Protein AF-A0A383A2R2-F1 (afdb_monomer_lite)

InterPro domains:
  IPR000307 Small ribosomal subunit protein bS16 [PF00886] (1-50)
  IPR000307 Small ribosomal subunit protein bS16 [PTHR12919] (2-103)
  IPR000307 Small ribosomal subunit protein bS16 [TIGR00002] (2-60)
  IPR023803 Small ribosomal subunit protein bS16 domain superfamily [G3DSA:3.30.1320.10] (1-106)
  IPR023803 Small ribosomal subunit protein bS16 domain superfamily [SSF54565] (2-77)

Foldseek 3Di:
DFAADPPDDPPDDTDDDQWDADCVDPDPCVRTDGDLVVVVVCVVVPDDDDPVRVVNNVLVPDDPVVNVVVVVVVVVVVVVVVVVVVVVPPDDDDDDDDDDDDDDDDDDDDDD

pLDDT: mean 79.46, std 21.84, range [28.58, 97.0]

Sequence (112 aa):
MVVAPSTVQRDGRFLEILGTYDPQNRKREAELNLKLDRIDYWLSVGAQPSDTAKSLIRNSRLSEENYSERMDKKSEVRQAARQKKAEAAPAASVDEKAADDATEEAVEGDAK

Radius of gyration: 26.43 Å; chains: 1; bounding box: 42×42×77 Å

Organism: NCBI:txid408172

Structure (mmCIF, N/CA/C/O backbone):
data_AF-A0A383A2R2-F1
#
_entry.id   AF-A0A383A2R2-F1
#
loop_
_atom_site.group_PDB
_atom_site.id
_atom_site.type_symbol
_atom_site.label_atom_id
_atom_site.label_alt_id
_atom_site.label_comp_id
_atom_site.label_asym_id
_atom_site.label_entity_id
_atom_site.label_seq_id
_atom_site.pdbx_PDB_ins_code
_atom_site.Cartn_x
_atom_site.Cartn_y
_atom_site.Cartn_z
_atom_site.occupancy
_atom_site.B_iso_or_equiv
_atom_site.auth_seq_id
_atom_site.auth_comp_id
_atom_site.auth_asym_id
_atom_site.auth_atom_id
_atom_site.pdbx_PDB_model_num
ATOM 1 N N . MET A 1 1 ? -8.745 -1.891 -4.293 1.00 91.81 1 MET A N 1
ATOM 2 C CA .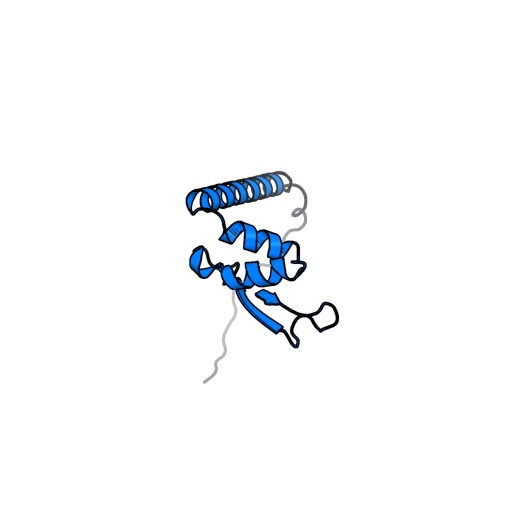 MET A 1 1 ? -8.420 -2.322 -2.919 1.00 91.81 1 MET A CA 1
ATOM 3 C C . MET A 1 1 ? -9.646 -2.139 -2.044 1.00 91.81 1 MET A C 1
ATOM 5 O O . MET A 1 1 ? -10.232 -1.061 -2.043 1.00 91.81 1 MET A O 1
ATOM 9 N N . VAL A 1 2 ? -10.041 -3.190 -1.332 1.00 94.69 2 VAL A N 1
ATOM 10 C CA . VAL A 1 2 ? -11.263 -3.222 -0.517 1.00 94.69 2 VAL A CA 1
ATOM 11 C C . VAL A 1 2 ? -10.972 -3.821 0.855 1.00 94.69 2 VAL A C 1
ATOM 13 O O . VAL A 1 2 ? -10.017 -4.585 0.999 1.00 94.69 2 VAL A O 1
ATOM 16 N N . VAL A 1 3 ? -11.797 -3.482 1.843 1.00 95.31 3 VAL A N 1
ATOM 17 C CA . VAL A 1 3 ? -11.849 -4.174 3.137 1.00 95.31 3 VAL A CA 1
ATOM 18 C C . VAL A 1 3 ? -12.994 -5.171 3.091 1.00 95.31 3 VAL A C 1
ATOM 20 O O . VAL A 1 3 ? -14.133 -4.797 2.817 1.00 95.31 3 VAL A O 1
ATOM 23 N N . ALA A 1 4 ? -12.702 -6.434 3.370 1.00 95.00 4 ALA A N 1
ATOM 24 C CA . ALA A 1 4 ? -13.682 -7.510 3.404 1.00 95.00 4 ALA A CA 1
ATOM 25 C C . ALA A 1 4 ? -13.351 -8.478 4.555 1.00 95.00 4 ALA A C 1
ATOM 27 O O . ALA A 1 4 ? -12.175 -8.607 4.910 1.00 95.00 4 ALA A O 1
ATOM 28 N N . PRO A 1 5 ? -14.351 -9.158 5.147 1.00 93.06 5 PRO A N 1
ATOM 29 C CA . PRO A 1 5 ? -14.101 -10.256 6.079 1.00 93.06 5 PRO A CA 1
ATOM 30 C C . PRO A 1 5 ? -13.299 -11.388 5.417 1.00 93.06 5 PRO A C 1
ATOM 32 O O . PRO A 1 5 ? -13.363 -11.582 4.209 1.00 93.06 5 PRO A O 1
ATOM 35 N N . SER A 1 6 ? -12.580 -12.193 6.196 1.00 91.31 6 SER A N 1
ATOM 36 C CA . SER A 1 6 ? -11.812 -13.325 5.648 1.00 91.31 6 SER A CA 1
ATOM 37 C C . SER A 1 6 ? -12.685 -14.476 5.133 1.00 91.31 6 SER A C 1
ATOM 39 O O . SER A 1 6 ? -12.216 -15.301 4.356 1.00 91.31 6 SER A O 1
ATOM 41 N N . THR A 1 7 ? -13.944 -14.548 5.570 1.00 91.44 7 THR A N 1
ATOM 42 C CA . THR A 1 7 ? -14.876 -15.643 5.261 1.00 91.44 7 THR A CA 1
ATOM 43 C C . THR A 1 7 ? -15.683 -15.429 3.983 1.00 91.44 7 THR A C 1
ATOM 45 O O . THR A 1 7 ? -16.365 -16.350 3.535 1.00 91.44 7 THR A O 1
ATOM 48 N N . VAL A 1 8 ? -15.649 -14.229 3.399 1.00 92.38 8 VAL A N 1
ATOM 49 C CA . VAL A 1 8 ? -16.406 -13.924 2.180 1.00 92.38 8 VAL A CA 1
ATOM 50 C C . VAL A 1 8 ? -15.602 -14.254 0.925 1.00 92.38 8 VAL A C 1
ATOM 52 O O . VAL A 1 8 ? -14.374 -14.314 0.937 1.00 92.38 8 VAL A O 1
ATOM 55 N N . GLN A 1 9 ? -16.310 -14.446 -0.188 1.00 93.69 9 GLN A N 1
ATOM 56 C CA . GLN A 1 9 ? -15.686 -14.602 -1.501 1.00 93.69 9 GLN A CA 1
ATOM 57 C C . GLN A 1 9 ? -14.846 -13.369 -1.860 1.00 93.69 9 GLN A C 1
ATOM 59 O O . GLN A 1 9 ? -15.225 -12.242 -1.539 1.00 93.69 9 GLN A O 1
ATOM 64 N N . ARG A 1 10 ? -13.743 -13.592 -2.588 1.00 88.50 10 ARG A N 1
ATOM 65 C CA . ARG A 1 10 ? -12.764 -12.555 -2.961 1.00 88.50 10 ARG A CA 1
ATOM 66 C C . ARG A 1 10 ? -13.406 -11.319 -3.597 1.00 88.50 10 ARG A C 1
ATOM 68 O O . ARG A 1 10 ? -13.082 -10.203 -3.209 1.00 88.50 10 ARG A O 1
ATOM 75 N N . ASP A 1 11 ? -14.320 -11.540 -4.539 1.00 90.00 11 ASP A N 1
ATOM 76 C CA . ASP A 1 11 ? -14.982 -10.482 -5.313 1.00 90.00 11 ASP A CA 1
ATOM 77 C C . ASP A 1 11 ? -16.437 -10.257 -4.839 1.00 90.00 11 ASP A C 1
ATOM 79 O O . ASP A 1 11 ? -17.280 -9.762 -5.582 1.00 90.00 11 ASP A O 1
ATOM 83 N N . GLY A 1 12 ? -16.754 -10.676 -3.606 1.00 89.44 12 GLY A N 1
ATOM 84 C CA . GLY A 1 12 ? -18.096 -10.630 -3.027 1.00 89.44 12 GLY A CA 1
ATOM 85 C C . GLY A 1 12 ? -18.403 -9.346 -2.251 1.00 89.44 12 GLY A C 1
ATOM 86 O O . GLY A 1 12 ? -17.928 -8.254 -2.562 1.00 89.44 12 GLY A O 1
ATOM 87 N N . ARG A 1 13 ? -19.227 -9.476 -1.201 1.00 92.56 13 ARG A N 1
ATOM 88 C CA . ARG A 1 13 ? -19.598 -8.350 -0.330 1.00 92.56 13 ARG A CA 1
ATOM 89 C C . ARG A 1 13 ? -18.369 -7.830 0.421 1.00 92.56 13 ARG A C 1
ATOM 91 O O . ARG A 1 13 ? -17.787 -8.546 1.230 1.00 92.56 13 ARG A O 1
ATOM 98 N N . PHE A 1 14 ? -18.049 -6.560 0.218 1.00 94.62 14 PHE A N 1
ATOM 99 C CA . PHE A 1 14 ? -17.027 -5.829 0.965 1.00 94.62 14 PHE A CA 1
ATOM 100 C C . PHE A 1 14 ? -17.671 -4.828 1.936 1.00 94.62 14 PHE A C 1
ATOM 102 O O . PHE A 1 14 ? -18.835 -4.460 1.780 1.00 94.62 14 PHE A O 1
ATOM 109 N N . LEU A 1 15 ? -16.911 -4.394 2.946 1.00 93.06 15 LEU A N 1
ATOM 110 C CA . LEU A 1 15 ? -17.319 -3.333 3.873 1.00 93.06 15 LEU A CA 1
ATOM 111 C C . LEU A 1 15 ? -17.097 -1.952 3.254 1.00 93.06 15 LEU A C 1
ATOM 113 O O . LEU A 1 15 ? -17.979 -1.102 3.299 1.00 93.06 15 LEU A O 1
ATOM 117 N N . GLU A 1 16 ? -15.911 -1.728 2.678 1.00 94.62 16 GLU A N 1
ATOM 118 C CA . GLU A 1 16 ? -15.515 -0.418 2.161 1.00 94.62 16 GLU A CA 1
ATOM 119 C C . GLU A 1 16 ? -14.492 -0.518 1.019 1.00 94.62 16 GLU A C 1
ATOM 121 O O . GLU A 1 16 ? -13.607 -1.380 1.021 1.00 94.62 16 GLU A O 1
ATOM 126 N N . ILE A 1 17 ? -14.586 0.411 0.061 1.00 95.62 17 ILE A N 1
ATOM 127 C CA . ILE A 1 17 ? -13.600 0.606 -1.009 1.00 95.62 17 ILE A CA 1
ATOM 128 C C . ILE A 1 17 ? -12.582 1.667 -0.576 1.00 95.62 17 ILE A C 1
ATOM 130 O O . ILE A 1 17 ? -12.911 2.850 -0.450 1.00 95.62 17 ILE A O 1
ATOM 134 N N . LEU A 1 18 ? -11.328 1.242 -0.413 1.00 94.88 18 LEU A N 1
ATOM 135 C CA . LEU A 1 18 ? -10.218 2.105 0.005 1.00 94.88 18 LEU A CA 1
ATOM 136 C C . LEU A 1 18 ? -9.513 2.785 -1.169 1.00 94.88 18 LEU A C 1
ATOM 138 O O . LEU A 1 18 ? -8.838 3.791 -0.973 1.00 94.88 18 LEU A O 1
ATOM 142 N N . GLY A 1 19 ? -9.653 2.245 -2.380 1.00 94.19 19 GLY A N 1
ATOM 143 C CA . GLY A 1 19 ? -9.013 2.809 -3.562 1.00 94.19 19 GLY A CA 1
ATOM 144 C C . GLY A 1 19 ? -8.880 1.833 -4.724 1.00 94.19 19 GLY A C 1
ATOM 145 O O . GLY A 1 19 ? -9.417 0.721 -4.686 1.00 94.19 19 GLY A O 1
ATOM 146 N N . THR A 1 20 ? -8.128 2.226 -5.744 1.00 94.00 20 THR A N 1
ATOM 147 C CA . THR A 1 20 ? -7.884 1.462 -6.974 1.00 94.00 20 THR A CA 1
ATOM 148 C C . THR A 1 20 ? -6.388 1.257 -7.200 1.00 94.00 20 THR A C 1
ATOM 150 O O . THR A 1 20 ? -5.558 2.040 -6.741 1.00 94.00 20 THR A O 1
ATOM 153 N N . TYR A 1 21 ? -6.048 0.153 -7.864 1.00 94.12 21 TYR A N 1
ATOM 154 C CA . TYR A 1 21 ? -4.684 -0.160 -8.277 1.00 94.12 21 TYR A CA 1
ATOM 155 C C . TYR A 1 21 ? -4.718 -0.667 -9.716 1.00 94.12 21 TYR A C 1
ATOM 157 O O . TYR A 1 21 ? -5.393 -1.662 -9.985 1.00 94.12 21 TYR A O 1
ATOM 165 N N . ASP A 1 22 ? -4.006 0.016 -10.605 1.00 94.31 22 ASP A N 1
ATOM 166 C CA . ASP A 1 22 ? -3.834 -0.351 -12.005 1.00 94.31 22 ASP A CA 1
ATOM 167 C C . ASP A 1 22 ? -2.334 -0.483 -12.332 1.00 94.31 22 ASP A C 1
ATOM 169 O O . ASP A 1 22 ? -1.659 0.522 -12.558 1.00 94.31 22 ASP A O 1
ATOM 173 N N . PRO A 1 23 ? -1.793 -1.714 -12.387 1.00 91.38 23 PRO A N 1
ATOM 174 C CA . PRO A 1 23 ? -0.368 -1.957 -12.603 1.00 91.38 23 PRO A CA 1
ATOM 175 C C . PRO A 1 23 ? 0.125 -1.633 -14.023 1.00 91.38 23 PRO A C 1
ATOM 177 O O . PRO A 1 23 ? 1.330 -1.710 -14.264 1.00 91.38 23 PRO A O 1
ATOM 180 N N . GLN A 1 24 ? -0.764 -1.360 -14.987 1.00 90.62 24 GLN A N 1
ATOM 181 C CA . GLN A 1 24 ? -0.362 -1.043 -16.365 1.00 90.62 24 GLN A CA 1
ATOM 182 C C . GLN A 1 24 ? -0.057 0.445 -16.557 1.00 90.62 24 GLN A C 1
ATOM 184 O O . GLN A 1 24 ? 0.629 0.824 -17.513 1.00 90.62 24 GLN A O 1
ATOM 189 N N . ASN A 1 25 ? -0.522 1.293 -15.640 1.00 90.38 25 ASN A N 1
ATOM 190 C CA . ASN A 1 25 ? -0.265 2.721 -15.705 1.00 90.38 25 ASN A C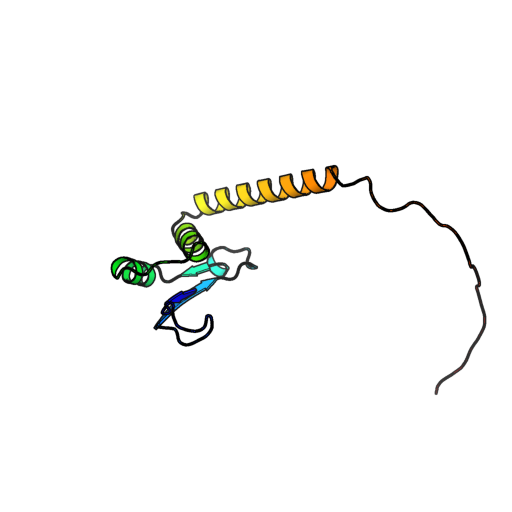A 1
ATOM 191 C C . ASN A 1 25 ? 1.182 3.036 -15.322 1.00 90.38 25 ASN A C 1
ATOM 193 O O . ASN A 1 25 ? 1.695 2.599 -14.299 1.00 90.38 25 ASN A O 1
ATOM 197 N N . ARG A 1 26 ? 1.843 3.851 -16.153 1.00 82.94 26 ARG A N 1
ATOM 198 C CA . ARG A 1 26 ? 3.224 4.310 -15.910 1.00 82.94 26 ARG A CA 1
ATOM 199 C C . ARG A 1 26 ? 3.304 5.540 -15.007 1.00 82.94 26 ARG A C 1
ATOM 201 O O . ARG A 1 26 ? 4.383 5.879 -14.539 1.00 82.94 26 ARG A O 1
ATOM 208 N N . LYS A 1 27 ? 2.183 6.239 -14.814 1.00 85.31 27 LYS A N 1
ATOM 209 C CA . LYS A 1 27 ? 2.094 7.424 -13.956 1.00 85.31 27 LYS A CA 1
ATOM 210 C C . LYS A 1 27 ? 1.643 6.998 -12.569 1.00 85.31 27 LYS A C 1
ATOM 212 O O . LYS A 1 27 ? 0.595 6.371 -12.451 1.00 85.31 27 LYS A O 1
ATOM 217 N N . ARG A 1 28 ? 2.379 7.412 -11.541 1.00 83.38 28 ARG A N 1
ATOM 218 C CA . ARG A 1 28 ? 2.129 7.042 -10.144 1.00 83.38 28 ARG A CA 1
ATOM 219 C C . ARG A 1 28 ? 0.698 7.337 -9.679 1.00 83.38 28 ARG A C 1
ATOM 221 O O . ARG A 1 28 ? 0.048 6.468 -9.109 1.00 83.38 28 ARG A O 1
ATOM 228 N N . GLU A 1 29 ? 0.193 8.530 -9.981 1.00 83.56 29 GLU A N 1
ATOM 229 C CA . GLU A 1 29 ? -1.149 8.984 -9.576 1.00 83.56 29 GLU A CA 1
ATOM 230 C C . GLU A 1 29 ? -2.286 8.136 -10.170 1.00 83.56 29 GLU A C 1
ATOM 232 O O . GLU A 1 29 ? -3.320 7.936 -9.536 1.00 83.56 29 GLU A O 1
ATOM 237 N N . ALA A 1 30 ? -2.092 7.629 -11.391 1.00 85.19 30 ALA A N 1
ATOM 238 C CA . ALA A 1 30 ? -3.060 6.780 -12.083 1.00 85.19 30 ALA A CA 1
ATOM 239 C C . ALA A 1 30 ? -2.839 5.286 -11.797 1.00 85.19 30 ALA A C 1
ATOM 241 O O . ALA A 1 30 ? -3.768 4.490 -11.926 1.00 85.19 30 ALA A O 1
ATOM 242 N N . GLU A 1 31 ? -1.619 4.891 -11.419 1.00 89.94 31 GLU A N 1
ATOM 243 C CA . GLU A 1 31 ? -1.305 3.525 -10.996 1.00 89.94 31 GLU A CA 1
ATOM 244 C C . GLU A 1 31 ? -1.974 3.212 -9.658 1.00 89.94 31 GLU A C 1
ATOM 246 O O . GLU A 1 31 ? -2.520 2.126 -9.472 1.00 89.94 31 GLU A O 1
ATOM 251 N N . LEU A 1 32 ? -1.948 4.155 -8.714 1.00 92.06 32 LEU A N 1
ATOM 252 C CA . LEU A 1 32 ? -2.396 3.904 -7.354 1.00 92.06 32 LEU A CA 1
ATOM 253 C C . LEU A 1 32 ? -3.148 5.104 -6.778 1.00 92.06 32 LEU A C 1
ATOM 255 O O . LEU A 1 32 ? -2.557 6.127 -6.446 1.00 92.06 32 LEU A O 1
ATOM 259 N N . ASN A 1 33 ? -4.450 4.926 -6.565 1.00 92.50 33 ASN A N 1
ATOM 260 C CA . ASN A 1 33 ? -5.292 5.898 -5.879 1.00 92.50 33 ASN A CA 1
ATOM 261 C C . ASN A 1 33 ? -5.796 5.273 -4.578 1.00 92.50 33 ASN A C 1
ATOM 263 O O . ASN A 1 33 ? -6.576 4.322 -4.615 1.00 92.50 33 ASN A O 1
ATOM 267 N N . LEU A 1 34 ? -5.329 5.776 -3.433 1.00 93.44 34 LEU A N 1
ATOM 268 C CA . LEU A 1 34 ? -5.672 5.254 -2.110 1.00 93.44 34 LEU A CA 1
ATOM 269 C C . LEU A 1 34 ? -6.144 6.369 -1.177 1.00 93.44 34 LEU A C 1
ATOM 271 O O . LEU A 1 34 ? -5.515 7.418 -1.068 1.00 93.44 34 LEU A O 1
ATOM 275 N N . LYS A 1 35 ? -7.208 6.088 -0.423 1.00 94.69 35 LYS A N 1
ATOM 276 C CA . LYS A 1 35 ? -7.698 6.929 0.673 1.00 94.69 35 LYS A CA 1
ATOM 277 C C . LYS A 1 35 ? -6.915 6.619 1.950 1.00 94.69 35 LYS A C 1
ATOM 279 O O . LYS A 1 35 ? -7.303 5.729 2.712 1.00 94.69 35 LYS A O 1
ATOM 284 N N . LEU A 1 36 ? -5.807 7.328 2.169 1.00 93.81 36 LEU A N 1
ATOM 285 C CA . LEU A 1 36 ? -4.900 7.083 3.300 1.00 93.81 36 LEU A CA 1
ATOM 286 C C . LEU A 1 36 ? -5.604 7.200 4.660 1.00 93.81 36 LEU A C 1
ATOM 288 O O . LEU A 1 36 ? -5.453 6.304 5.484 1.00 93.81 36 LEU A O 1
ATOM 292 N N . ASP A 1 37 ? -6.479 8.191 4.837 1.00 95.25 37 ASP A N 1
ATOM 293 C CA . ASP A 1 37 ? -7.210 8.400 6.097 1.00 95.25 37 ASP A CA 1
ATOM 294 C C . ASP A 1 37 ? -8.044 7.177 6.508 1.00 95.25 37 ASP A C 1
ATOM 296 O O . ASP A 1 37 ? -8.109 6.785 7.675 1.00 95.25 37 ASP A O 1
ATOM 300 N N . ARG A 1 38 ? -8.685 6.529 5.527 1.00 95.75 38 ARG A N 1
ATOM 301 C CA . ARG A 1 38 ? -9.504 5.334 5.765 1.00 95.75 38 ARG A CA 1
ATOM 302 C C . ARG A 1 38 ? -8.641 4.108 6.008 1.00 95.75 38 ARG A C 1
ATOM 304 O O . ARG A 1 38 ? -8.993 3.280 6.842 1.00 95.75 38 ARG A O 1
ATOM 311 N N . ILE A 1 39 ? -7.509 3.996 5.316 1.00 95.38 39 ILE A N 1
ATOM 312 C CA . ILE A 1 39 ? -6.534 2.931 5.571 1.00 95.38 39 ILE A CA 1
ATOM 313 C C . ILE A 1 39 ? -6.041 3.015 7.017 1.00 95.38 39 ILE A C 1
ATOM 315 O O . ILE A 1 39 ? -6.045 2.003 7.712 1.00 95.38 39 ILE A O 1
ATOM 319 N N . ASP A 1 40 ? -5.685 4.208 7.488 1.00 95.38 40 ASP A N 1
ATOM 320 C CA . ASP A 1 40 ? -5.179 4.418 8.845 1.00 95.38 40 ASP A CA 1
ATOM 321 C C . ASP A 1 40 ? -6.237 4.100 9.908 1.00 95.38 40 ASP A C 1
ATOM 323 O O . ASP A 1 40 ? -5.931 3.458 10.916 1.00 95.38 40 ASP A O 1
ATOM 327 N N . TYR A 1 41 ? -7.501 4.446 9.648 1.00 97.00 41 TYR A N 1
ATOM 328 C CA . TYR A 1 41 ? -8.626 4.017 10.479 1.00 97.00 41 TYR A CA 1
ATOM 329 C C . TYR A 1 41 ? -8.742 2.488 10.559 1.00 97.00 41 TYR A C 1
ATOM 331 O O . TYR A 1 41 ? -8.802 1.924 11.647 1.00 97.00 41 TYR A O 1
ATOM 339 N N . TRP A 1 42 ? -8.744 1.781 9.430 1.00 95.88 42 TRP A N 1
ATOM 340 C CA . TRP A 1 42 ? -8.893 0.323 9.454 1.00 95.88 42 TRP A CA 1
ATOM 341 C C . TRP A 1 42 ? -7.691 -0.379 10.091 1.00 95.88 42 TRP A C 1
ATOM 343 O O . TRP A 1 42 ? -7.868 -1.380 10.785 1.00 95.88 42 TRP A O 1
ATOM 353 N N . LEU A 1 43 ? -6.482 0.160 9.914 1.00 94.94 43 LEU A N 1
ATOM 354 C CA . LEU A 1 43 ? -5.289 -0.323 10.606 1.00 94.94 43 LEU A CA 1
ATOM 355 C C . LEU A 1 43 ? -5.397 -0.135 12.126 1.00 94.94 43 LEU A C 1
ATOM 357 O O . LEU A 1 43 ? -5.017 -1.043 12.862 1.00 94.94 43 LEU A O 1
ATOM 361 N N . SER A 1 44 ? -5.952 0.985 12.605 1.00 96.88 44 SER A N 1
ATOM 362 C CA . SER A 1 44 ? -6.138 1.221 14.047 1.00 96.88 44 SER A CA 1
ATOM 363 C C . SER A 1 44 ? -7.204 0.315 14.672 1.00 96.88 44 SER A C 1
ATOM 365 O O . SER A 1 44 ? -7.071 -0.088 15.824 1.00 96.88 44 SER A O 1
ATOM 367 N N . VAL A 1 45 ? -8.213 -0.084 13.893 1.00 96.44 45 VAL A N 1
ATOM 368 C CA . VAL A 1 45 ? -9.240 -1.068 14.286 1.00 96.44 45 VAL A CA 1
ATOM 369 C C . VAL A 1 45 ? -8.708 -2.516 14.240 1.00 96.44 45 VAL A C 1
ATOM 371 O O . VAL A 1 45 ? -9.375 -3.441 14.698 1.00 96.44 45 VAL A O 1
ATOM 374 N N . GLY A 1 46 ? -7.486 -2.735 13.739 1.00 94.75 46 GLY A N 1
ATOM 375 C CA . GLY A 1 46 ? -6.820 -4.042 13.730 1.00 94.75 46 GLY A CA 1
ATOM 376 C C . GLY A 1 46 ? -6.965 -4.835 12.428 1.00 94.75 46 GLY A C 1
ATOM 377 O O . GLY A 1 46 ? -6.705 -6.041 12.414 1.00 94.75 46 GLY A O 1
ATOM 378 N N . ALA A 1 47 ? -7.354 -4.192 11.323 1.00 95.25 47 ALA A N 1
ATOM 379 C CA . ALA A 1 47 ? -7.401 -4.847 10.019 1.00 95.25 47 ALA A CA 1
ATOM 380 C C . ALA A 1 47 ? -6.010 -5.363 9.608 1.00 95.25 47 ALA A C 1
ATOM 382 O O . ALA A 1 47 ? -5.013 -4.644 9.682 1.00 95.25 47 ALA A O 1
ATOM 383 N N . GLN A 1 48 ? -5.950 -6.609 9.133 1.00 94.62 48 GLN A N 1
ATOM 384 C CA . GLN A 1 48 ? -4.715 -7.243 8.667 1.00 94.62 48 GLN A CA 1
ATOM 385 C C . GLN A 1 48 ? -4.605 -7.136 7.137 1.00 94.62 48 GLN A C 1
ATOM 387 O O . GLN A 1 48 ? -5.343 -7.821 6.424 1.00 94.62 48 GLN A O 1
ATOM 392 N N . PRO A 1 49 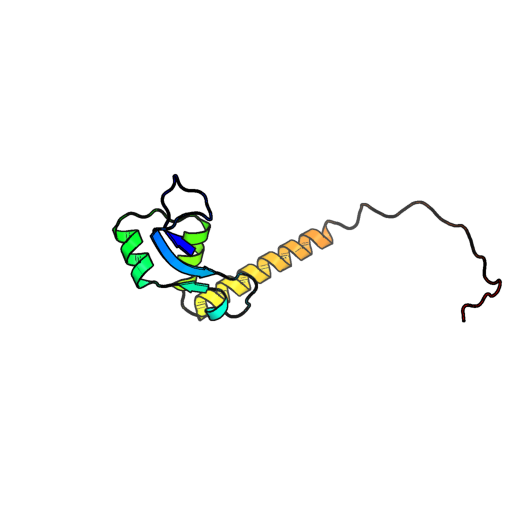? -3.710 -6.291 6.592 1.00 95.25 49 PRO A N 1
ATOM 393 C CA . PRO A 1 49 ? -3.514 -6.194 5.149 1.00 95.25 49 PRO A CA 1
ATOM 394 C C . PRO A 1 49 ? -2.758 -7.410 4.593 1.00 95.25 49 PRO A C 1
ATOM 396 O O . PRO A 1 49 ? -1.848 -7.942 5.232 1.00 95.25 49 PRO A O 1
ATOM 399 N N . SER A 1 50 ? -3.073 -7.799 3.356 1.00 94.81 50 SER A N 1
ATOM 400 C CA . SER A 1 50 ? -2.293 -8.788 2.599 1.00 94.81 50 SER A CA 1
ATOM 401 C C . SER A 1 50 ? -0.913 -8.249 2.200 1.00 94.81 50 SER A C 1
ATOM 403 O O . SER A 1 50 ? -0.669 -7.041 2.233 1.00 94.81 50 SER A O 1
ATOM 405 N N . ASP A 1 51 ? 0.006 -9.117 1.778 1.00 95.38 51 ASP A N 1
ATOM 406 C CA . ASP A 1 51 ? 1.386 -8.712 1.458 1.00 95.38 51 ASP A CA 1
ATOM 407 C C . ASP A 1 51 ? 1.474 -7.728 0.284 1.00 95.38 51 ASP A C 1
ATOM 409 O O . ASP A 1 51 ? 2.252 -6.763 0.310 1.00 95.38 51 ASP A O 1
ATOM 413 N N . THR A 1 52 ? 0.615 -7.910 -0.721 1.00 93.44 52 THR A N 1
ATOM 414 C CA . THR A 1 52 ? 0.463 -6.951 -1.819 1.00 93.44 52 THR A CA 1
ATOM 415 C C . THR A 1 52 ? -0.088 -5.627 -1.299 1.00 93.44 52 THR A C 1
ATOM 417 O O . THR A 1 52 ? 0.486 -4.581 -1.591 1.00 93.44 52 THR A O 1
ATOM 420 N N . ALA A 1 53 ? -1.136 -5.652 -0.467 1.00 94.06 53 ALA A N 1
ATOM 421 C CA . ALA A 1 53 ? -1.719 -4.439 0.105 1.00 94.06 53 ALA A CA 1
ATOM 422 C C . ALA A 1 53 ? -0.710 -3.662 0.966 1.00 94.06 53 ALA A C 1
ATOM 424 O O . ALA A 1 53 ? -0.572 -2.454 0.796 1.00 94.06 53 ALA A O 1
ATOM 425 N N . LYS A 1 54 ? 0.079 -4.342 1.809 1.00 94.94 54 LYS A N 1
ATOM 426 C CA . LYS A 1 54 ? 1.183 -3.729 2.574 1.00 94.94 54 LYS A CA 1
ATOM 427 C C . LYS A 1 54 ? 2.182 -3.028 1.659 1.00 94.94 54 LYS A C 1
ATOM 429 O O . LYS A 1 54 ? 2.687 -1.956 1.980 1.00 94.94 54 LYS A O 1
ATOM 434 N N . SER A 1 55 ? 2.508 -3.639 0.524 1.00 93.44 55 SER A N 1
ATOM 435 C CA . SER A 1 55 ? 3.457 -3.067 -0.433 1.00 93.44 55 SER A CA 1
ATOM 436 C C . SER A 1 55 ? 2.884 -1.843 -1.146 1.00 93.44 55 SER A C 1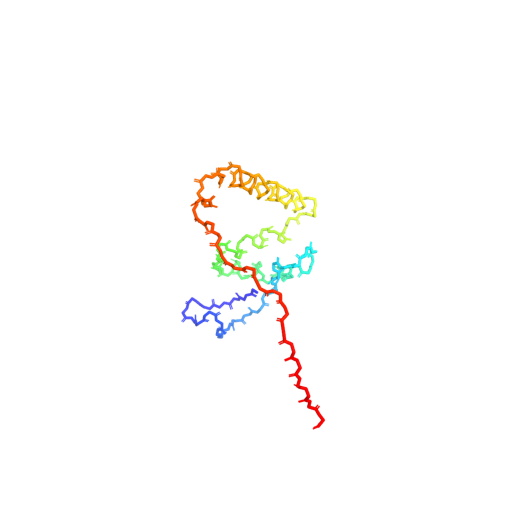
ATOM 438 O O . SER A 1 55 ? 3.596 -0.852 -1.282 1.00 93.44 55 SER A O 1
ATOM 440 N N . LEU A 1 56 ? 1.598 -1.863 -1.505 1.00 93.19 56 LEU A N 1
ATOM 441 C CA . LEU A 1 56 ? 0.905 -0.711 -2.088 1.00 93.19 56 LEU A CA 1
ATOM 442 C C . LEU A 1 56 ? 0.781 0.452 -1.096 1.00 93.19 56 LEU A C 1
ATOM 444 O O . LEU A 1 56 ? 1.144 1.569 -1.445 1.00 93.19 56 LEU A O 1
ATOM 448 N N . ILE A 1 57 ? 0.381 0.191 0.155 1.00 93.56 57 ILE A N 1
ATOM 449 C CA . ILE A 1 57 ? 0.319 1.219 1.212 1.00 93.56 57 ILE A CA 1
ATOM 450 C C . ILE A 1 57 ? 1.705 1.837 1.450 1.00 93.56 57 ILE A C 1
ATOM 452 O O . ILE A 1 57 ? 1.839 3.045 1.632 1.00 93.56 57 ILE A O 1
ATOM 456 N N . ARG A 1 58 ? 2.770 1.024 1.434 1.00 92.44 58 ARG A N 1
ATOM 457 C CA . ARG A 1 58 ? 4.138 1.554 1.519 1.00 92.44 58 ARG A CA 1
ATOM 458 C C . ARG A 1 58 ? 4.459 2.444 0.322 1.00 92.44 58 ARG A C 1
ATOM 460 O O . ARG A 1 58 ? 4.971 3.534 0.526 1.00 92.44 58 ARG A O 1
ATOM 467 N N . ASN A 1 59 ? 4.138 2.012 -0.898 1.00 90.69 59 ASN A N 1
ATOM 468 C CA . ASN A 1 59 ? 4.403 2.783 -2.115 1.00 90.69 59 ASN A CA 1
ATOM 469 C C . ASN A 1 59 ? 3.648 4.119 -2.152 1.00 90.69 59 ASN A C 1
ATOM 471 O O . ASN A 1 59 ? 4.206 5.109 -2.623 1.00 90.69 59 ASN A O 1
ATOM 475 N N . SER A 1 60 ? 2.416 4.171 -1.640 1.00 89.94 60 SER A N 1
ATOM 476 C CA . SER A 1 60 ? 1.642 5.416 -1.583 1.00 89.94 60 SER A CA 1
ATOM 477 C C . SER A 1 60 ? 2.192 6.419 -0.570 1.00 89.94 60 SER A C 1
ATOM 479 O O . SER A 1 60 ? 2.001 7.614 -0.744 1.00 89.94 60 SER A O 1
ATOM 481 N N . ARG A 1 61 ? 2.887 5.957 0.477 1.00 90.50 61 ARG A N 1
ATOM 482 C CA . ARG A 1 61 ? 3.478 6.823 1.514 1.00 90.50 61 ARG A CA 1
ATOM 483 C C . ARG A 1 61 ? 4.879 7.340 1.175 1.00 90.50 61 ARG A C 1
ATOM 485 O O . ARG A 1 61 ? 5.397 8.183 1.898 1.00 90.50 61 ARG A O 1
ATOM 492 N N . LEU A 1 62 ? 5.514 6.823 0.124 1.00 89.00 62 LEU A N 1
ATOM 493 C CA . LEU A 1 62 ? 6.820 7.317 -0.315 1.00 89.00 62 LEU A CA 1
ATOM 494 C C . LEU A 1 62 ? 6.696 8.729 -0.905 1.00 89.00 62 LEU A C 1
ATOM 496 O O . LEU A 1 62 ? 5.677 9.068 -1.514 1.00 89.00 62 LEU A O 1
ATOM 500 N N . SER A 1 63 ? 7.755 9.524 -0.755 1.00 86.62 63 SER A N 1
ATOM 501 C CA . SER A 1 63 ? 7.951 10.727 -1.566 1.00 86.62 63 SER A CA 1
ATOM 502 C C . SER A 1 63 ? 8.159 10.346 -3.034 1.00 86.62 63 SER A C 1
ATOM 504 O O . SER A 1 63 ? 8.499 9.201 -3.344 1.00 86.62 63 SER A O 1
ATOM 506 N N . GLU A 1 64 ? 7.957 11.305 -3.935 1.00 84.69 64 GLU A N 1
ATOM 507 C CA . GLU A 1 64 ? 8.092 11.076 -5.378 1.00 84.69 64 GLU A CA 1
ATOM 508 C C . GLU A 1 64 ? 9.504 10.597 -5.753 1.00 84.69 64 GLU A C 1
ATOM 510 O O . GLU A 1 64 ? 9.653 9.606 -6.463 1.00 84.69 64 GLU A O 1
ATOM 515 N N . GLU A 1 65 ? 10.531 11.222 -5.171 1.00 86.38 65 GLU A N 1
ATOM 516 C CA . GLU A 1 65 ? 11.943 10.858 -5.343 1.00 86.38 65 GLU A CA 1
ATOM 517 C C . GLU A 1 65 ? 12.208 9.402 -4.929 1.00 86.38 65 GLU A C 1
ATOM 519 O O . GLU A 1 65 ? 12.567 8.572 -5.763 1.00 86.38 65 GLU A O 1
ATOM 524 N N . ASN A 1 66 ? 11.882 9.035 -3.686 1.00 89.00 66 ASN A N 1
ATOM 525 C CA . ASN A 1 66 ? 12.073 7.671 -3.179 1.00 89.00 66 ASN A CA 1
ATOM 526 C C . ASN A 1 66 ? 11.285 6.613 -3.973 1.00 89.00 66 ASN A C 1
ATOM 528 O O . ASN A 1 66 ? 11.691 5.450 -4.070 1.00 89.00 66 ASN A O 1
ATOM 532 N N . TYR A 1 67 ? 10.110 6.980 -4.491 1.00 87.06 67 TYR A N 1
ATOM 533 C CA . TYR A 1 67 ? 9.314 6.094 -5.331 1.00 87.06 67 TYR A CA 1
ATOM 534 C C . TYR A 1 67 ? 9.996 5.869 -6.690 1.00 87.06 67 TYR A C 1
ATOM 536 O O . TYR A 1 67 ? 10.103 4.714 -7.113 1.00 87.06 67 TYR A O 1
ATOM 544 N N . SER A 1 68 ? 10.491 6.935 -7.330 1.00 87.62 68 SER A N 1
ATOM 545 C CA . SER A 1 68 ? 11.203 6.855 -8.611 1.00 87.62 68 SER A CA 1
ATOM 546 C C . SER A 1 68 ? 12.468 6.000 -8.510 1.00 87.62 68 SER A C 1
ATOM 548 O O . SER A 1 68 ? 12.567 4.999 -9.216 1.00 87.62 68 SER A O 1
ATOM 550 N N . GLU A 1 69 ? 13.324 6.246 -7.515 1.00 89.50 69 GLU A N 1
ATOM 551 C CA . GLU A 1 69 ? 14.544 5.464 -7.275 1.00 89.50 69 GLU A CA 1
ATOM 552 C C . GLU A 1 69 ? 14.258 3.968 -7.092 1.00 89.50 69 GLU A C 1
ATOM 554 O O . GLU A 1 69 ? 14.945 3.095 -7.632 1.00 89.50 69 GLU A O 1
ATOM 559 N N . ARG A 1 70 ? 13.206 3.636 -6.328 1.00 87.69 70 ARG A N 1
ATOM 560 C CA . ARG A 1 70 ? 12.779 2.245 -6.138 1.00 87.69 70 ARG A CA 1
ATOM 561 C C . ARG A 1 70 ? 12.343 1.616 -7.462 1.00 87.69 70 ARG A C 1
ATOM 563 O O . ARG A 1 70 ? 12.616 0.429 -7.675 1.00 87.69 70 ARG A O 1
ATOM 570 N N . MET A 1 71 ? 11.621 2.353 -8.302 1.00 85.88 71 MET A N 1
ATOM 571 C CA . MET A 1 71 ? 11.148 1.854 -9.593 1.00 85.88 71 MET A CA 1
ATOM 572 C C . MET A 1 71 ? 12.285 1.706 -10.599 1.00 85.88 71 MET A C 1
ATOM 574 O O . MET A 1 71 ? 12.339 0.672 -11.271 1.00 85.88 71 MET A O 1
ATOM 578 N N . ASP A 1 72 ? 13.232 2.639 -10.624 1.00 88.69 72 ASP A N 1
ATOM 579 C CA . ASP A 1 72 ? 14.433 2.565 -11.454 1.00 88.69 72 ASP A CA 1
ATOM 580 C C . ASP A 1 72 ? 15.260 1.342 -11.076 1.00 88.69 72 ASP A C 1
ATOM 582 O O . ASP A 1 72 ? 15.459 0.458 -11.913 1.00 88.69 72 ASP A O 1
ATOM 586 N N . LYS A 1 73 ? 15.566 1.172 -9.785 1.00 89.50 73 LYS A N 1
ATOM 587 C CA . LYS A 1 73 ? 16.259 -0.016 -9.268 1.00 89.50 73 LYS A CA 1
ATOM 588 C C . LYS A 1 73 ? 15.525 -1.317 -9.600 1.00 89.50 73 LYS A C 1
ATOM 590 O O . LYS A 1 73 ? 16.137 -2.329 -9.943 1.00 89.50 73 LYS A O 1
ATOM 595 N N . LYS A 1 74 ? 14.190 -1.329 -9.513 1.00 87.00 74 LYS A N 1
ATOM 596 C CA . LYS A 1 74 ? 13.379 -2.499 -9.893 1.00 87.00 74 LYS A CA 1
ATOM 597 C C . LYS A 1 74 ? 13.476 -2.781 -11.395 1.00 87.00 74 LYS A C 1
ATOM 599 O O . LYS A 1 74 ? 13.501 -3.950 -11.791 1.00 87.00 74 LYS A O 1
ATOM 604 N N . SER A 1 75 ? 13.517 -1.740 -12.222 1.00 88.06 75 SER A N 1
ATOM 605 C CA . SER A 1 75 ? 13.667 -1.855 -13.670 1.00 88.06 75 SER A CA 1
ATOM 606 C C . SER A 1 75 ? 15.050 -2.394 -14.045 1.00 88.06 75 SER A C 1
ATOM 608 O O . SER A 1 75 ? 15.122 -3.332 -14.836 1.00 88.06 75 SER A O 1
ATOM 610 N N . GLU A 1 76 ? 16.114 -1.917 -13.396 1.00 89.88 76 GLU A N 1
ATOM 611 C CA . GLU A 1 76 ? 17.492 -2.379 -13.578 1.00 89.88 76 GLU A CA 1
ATOM 612 C C . GLU A 1 76 ? 17.631 -3.856 -13.216 1.00 89.88 76 GLU A C 1
ATOM 614 O O . GLU A 1 76 ? 18.133 -4.649 -14.009 1.00 89.88 76 GLU A O 1
ATOM 619 N N . VAL A 1 77 ? 17.100 -4.270 -12.060 1.00 90.75 77 VAL A N 1
ATOM 620 C CA . VAL A 1 77 ? 17.108 -5.681 -11.642 1.00 90.75 77 VAL A CA 1
ATOM 621 C C . VAL A 1 77 ? 16.359 -6.551 -12.652 1.00 90.75 77 VAL A C 1
ATOM 623 O O . VAL A 1 77 ? 16.825 -7.637 -13.006 1.00 90.75 77 VAL A O 1
ATOM 626 N N . ARG A 1 78 ? 15.212 -6.081 -13.159 1.00 88.81 78 ARG A N 1
ATOM 627 C CA . ARG A 1 78 ? 14.438 -6.802 -14.179 1.00 88.81 78 ARG A CA 1
ATOM 628 C C . ARG A 1 78 ? 15.190 -6.886 -15.510 1.00 88.81 78 ARG A C 1
ATOM 630 O O . ARG A 1 78 ? 15.134 -7.930 -16.160 1.00 88.81 78 ARG A O 1
ATOM 637 N N . GLN A 1 79 ? 15.883 -5.824 -15.914 1.00 86.69 79 GLN A N 1
ATOM 638 C CA . GLN A 1 79 ? 16.704 -5.793 -17.125 1.00 86.69 79 GLN A CA 1
ATOM 639 C C . GLN A 1 79 ? 17.912 -6.724 -16.997 1.00 86.69 79 GLN A C 1
ATOM 641 O O . GLN A 1 79 ? 18.117 -7.558 -17.875 1.00 86.69 79 GLN A O 1
ATOM 646 N N . ALA A 1 80 ? 18.629 -6.679 -15.876 1.00 87.81 80 ALA A N 1
ATOM 647 C CA . ALA A 1 80 ? 19.757 -7.559 -15.594 1.00 87.81 80 ALA A CA 1
ATOM 648 C C . ALA A 1 80 ? 19.334 -9.037 -15.545 1.00 87.81 80 ALA A C 1
ATOM 650 O O . ALA A 1 80 ? 20.004 -9.896 -16.115 1.00 87.81 80 ALA A O 1
ATOM 651 N N . ALA A 1 81 ? 18.189 -9.354 -14.927 1.00 87.19 81 ALA A N 1
ATOM 652 C CA . ALA A 1 81 ? 17.640 -10.711 -14.933 1.00 87.19 81 ALA A CA 1
ATOM 653 C C . ALA A 1 81 ? 17.271 -11.175 -16.352 1.00 87.19 81 ALA A C 1
ATOM 655 O O . ALA A 1 81 ? 17.508 -12.329 -16.708 1.00 87.19 81 ALA A O 1
ATOM 656 N N . ARG A 1 82 ? 16.721 -10.277 -17.180 1.00 88.44 82 ARG A N 1
ATOM 657 C CA . ARG A 1 82 ? 16.395 -10.567 -18.581 1.00 88.44 82 ARG A CA 1
ATOM 658 C C . ARG A 1 82 ? 17.652 -10.777 -19.429 1.00 88.44 82 ARG A C 1
ATOM 660 O O . ARG A 1 82 ? 17.649 -11.698 -20.235 1.00 88.44 82 ARG A O 1
ATOM 667 N N . GLN A 1 83 ? 18.704 -9.983 -19.225 1.00 84.19 83 GLN A N 1
ATOM 668 C CA . GLN A 1 83 ? 19.999 -10.137 -19.898 1.00 84.19 83 GLN A CA 1
ATOM 669 C C . GLN A 1 83 ? 20.668 -11.456 -19.513 1.00 84.19 83 GLN A C 1
ATOM 671 O O . GLN A 1 83 ? 20.966 -12.253 -20.391 1.00 84.19 83 GLN A O 1
ATOM 676 N N . LYS A 1 84 ? 20.765 -11.768 -18.213 1.00 82.69 84 LYS A N 1
ATOM 677 C CA . LYS A 1 84 ? 21.305 -13.056 -17.744 1.00 82.69 84 LYS A CA 1
ATOM 678 C C . LYS A 1 84 ? 20.524 -14.253 -18.284 1.00 82.69 84 LYS A C 1
ATOM 680 O O . LYS A 1 84 ? 21.117 -15.261 -18.646 1.00 82.69 84 LYS A O 1
ATOM 685 N N . LYS A 1 85 ? 19.192 -14.151 -18.361 1.00 77.75 85 LYS A N 1
ATOM 686 C CA . LYS A 1 85 ? 18.348 -15.209 -18.933 1.00 77.75 85 LYS A CA 1
ATOM 687 C C . LYS A 1 85 ? 18.506 -15.331 -20.455 1.00 77.75 85 LYS A C 1
ATOM 689 O O . LYS A 1 85 ? 18.405 -16.437 -20.967 1.00 77.75 85 LYS A O 1
ATOM 694 N N . ALA A 1 86 ? 18.734 -14.227 -21.167 1.00 77.31 86 ALA A N 1
ATOM 695 C CA . ALA A 1 86 ? 18.980 -14.231 -22.609 1.00 77.31 86 ALA A CA 1
ATOM 696 C C . ALA A 1 86 ? 20.376 -14.779 -22.957 1.00 77.31 86 ALA A C 1
ATOM 698 O O . ALA A 1 86 ? 20.513 -15.515 -23.926 1.00 77.31 86 ALA A O 1
ATOM 699 N N . GLU A 1 87 ? 21.384 -14.479 -22.138 1.00 63.25 87 GLU A N 1
ATOM 700 C CA . GLU A 1 87 ? 22.765 -14.947 -22.313 1.00 63.25 87 GLU A CA 1
ATOM 701 C C . GLU A 1 87 ? 22.943 -16.428 -21.925 1.00 63.25 87 GLU A C 1
ATOM 703 O O . GLU A 1 87 ? 23.760 -17.127 -22.511 1.00 63.25 87 GLU A O 1
ATOM 708 N N . ALA A 1 88 ? 22.126 -16.948 -21.000 1.00 60.47 88 ALA A N 1
ATOM 709 C CA . ALA A 1 88 ? 22.139 -18.358 -20.596 1.00 60.47 88 ALA A CA 1
ATOM 710 C C . ALA A 1 88 ? 21.311 -19.302 -21.502 1.00 60.47 88 ALA A C 1
ATOM 712 O O . ALA A 1 88 ? 21.296 -20.507 -21.260 1.00 60.47 88 ALA A O 1
ATOM 713 N N . ALA A 1 89 ? 20.599 -18.783 -22.511 1.00 59.97 89 ALA A N 1
ATOM 714 C CA . ALA A 1 89 ? 19.692 -19.555 -23.369 1.00 59.97 89 ALA A CA 1
ATOM 715 C C . ALA A 1 89 ? 20.151 -19.893 -24.817 1.00 59.97 89 ALA A C 1
ATOM 717 O O . ALA A 1 89 ? 19.316 -20.431 -25.548 1.00 59.97 89 ALA A O 1
ATOM 718 N N . PRO A 1 90 ? 21.395 -19.670 -25.299 1.00 50.66 90 PRO A N 1
ATOM 719 C CA . PRO A 1 90 ? 21.748 -20.021 -26.674 1.00 50.66 90 PRO A CA 1
ATOM 720 C C . PRO A 1 90 ? 22.302 -21.457 -26.768 1.00 50.66 90 PRO A C 1
ATOM 722 O O . PRO A 1 90 ? 23.464 -21.631 -27.105 1.00 50.66 90 PRO A O 1
ATOM 725 N N . ALA A 1 91 ? 21.525 -22.499 -26.433 1.00 53.47 91 ALA A N 1
ATOM 726 C CA . ALA A 1 91 ? 21.949 -23.896 -26.673 1.00 53.47 91 ALA A CA 1
ATOM 727 C C . ALA A 1 91 ? 20.820 -24.954 -26.624 1.00 53.47 91 ALA A C 1
ATOM 729 O O . ALA A 1 91 ? 21.046 -26.046 -26.116 1.00 53.47 91 ALA A O 1
ATOM 730 N N . ALA A 1 92 ? 19.597 -24.678 -27.095 1.00 52.31 92 ALA A N 1
ATOM 731 C CA . ALA A 1 92 ? 18.612 -25.746 -27.346 1.00 52.31 92 ALA A CA 1
ATOM 732 C C . ALA A 1 92 ? 17.444 -25.262 -28.219 1.00 52.31 92 ALA A C 1
ATOM 734 O O . ALA A 1 92 ? 16.386 -24.923 -27.694 1.00 52.31 92 ALA A O 1
ATOM 735 N N . SER A 1 93 ? 17.650 -25.192 -29.537 1.00 50.28 93 SER A N 1
ATOM 736 C CA . SER A 1 93 ? 16.662 -25.480 -30.603 1.00 50.28 93 SER A CA 1
ATOM 737 C C . SER A 1 93 ? 17.024 -24.739 -31.889 1.00 50.28 93 SER A C 1
ATOM 739 O O . SER A 1 93 ? 16.653 -23.587 -32.046 1.00 50.28 93 SER A O 1
ATOM 741 N N . VAL A 1 94 ? 17.772 -25.395 -32.780 1.00 46.19 94 VAL A N 1
ATOM 742 C CA . VAL A 1 94 ? 17.403 -25.651 -34.188 1.00 46.19 94 VAL A CA 1
ATOM 743 C C . VAL A 1 94 ? 18.600 -26.293 -34.898 1.00 46.19 94 VAL A C 1
ATOM 745 O O . VAL A 1 94 ? 19.477 -25.591 -35.378 1.00 46.19 94 VAL A O 1
ATOM 748 N N . ASP A 1 95 ? 18.615 -27.624 -34.965 1.00 44.09 95 ASP A N 1
ATOM 749 C CA . ASP A 1 95 ? 19.321 -28.373 -36.009 1.00 44.09 95 ASP A CA 1
ATOM 750 C C . ASP A 1 95 ? 18.513 -29.643 -36.334 1.00 44.09 95 ASP A C 1
ATOM 752 O O . ASP A 1 95 ? 17.912 -30.235 -35.438 1.00 44.09 95 ASP A O 1
ATOM 756 N N . GLU A 1 96 ? 18.506 -29.998 -37.624 1.00 34.81 96 GLU A N 1
ATOM 757 C CA . GLU A 1 96 ? 17.628 -30.930 -38.369 1.00 34.81 96 GLU A CA 1
ATOM 758 C C . GLU A 1 96 ? 16.175 -30.444 -38.611 1.00 34.81 96 GLU A C 1
ATOM 760 O O . GLU A 1 96 ? 15.406 -30.244 -37.682 1.00 34.81 96 GLU A O 1
ATOM 765 N N . LYS A 1 97 ? 15.668 -30.282 -39.846 1.00 34.22 97 LYS A N 1
ATOM 766 C CA . LYS A 1 97 ? 16.073 -30.872 -41.130 1.00 34.22 97 LYS A CA 1
ATOM 767 C C . LYS A 1 97 ? 15.452 -30.120 -42.320 1.00 34.22 97 LYS A C 1
ATOM 769 O O . LYS A 1 97 ? 14.379 -29.534 -42.218 1.00 34.22 97 LYS A O 1
ATOM 774 N N . ALA A 1 98 ? 16.185 -30.171 -43.424 1.00 33.50 98 ALA A N 1
ATOM 775 C CA . ALA A 1 98 ? 16.010 -29.484 -44.695 1.00 33.50 98 ALA A CA 1
ATOM 776 C C . ALA A 1 98 ? 14.877 -30.021 -45.602 1.00 33.50 98 ALA A C 1
ATOM 778 O O . ALA A 1 98 ? 14.571 -31.208 -45.555 1.00 33.50 98 ALA A O 1
ATOM 779 N N . ALA A 1 99 ? 14.421 -29.117 -46.485 1.00 34.31 99 ALA A N 1
ATOM 780 C CA . ALA A 1 99 ? 14.087 -29.290 -47.912 1.00 34.31 99 ALA A CA 1
ATOM 781 C C . ALA A 1 99 ? 12.930 -30.212 -48.359 1.00 34.31 99 ALA A C 1
ATOM 783 O O . ALA A 1 99 ? 13.056 -31.429 -48.302 1.00 34.31 99 ALA A O 1
ATOM 784 N N . ASP A 1 100 ? 11.864 -29.583 -48.876 1.00 29.84 100 ASP A N 1
ATOM 785 C CA . ASP A 1 100 ? 11.125 -29.799 -50.152 1.00 29.84 100 ASP A CA 1
ATOM 786 C C . ASP A 1 100 ? 9.906 -28.844 -50.059 1.00 29.84 100 ASP A C 1
ATOM 788 O O . ASP A 1 100 ? 9.322 -28.723 -48.987 1.00 29.84 100 ASP A O 1
ATOM 792 N N . ASP A 1 101 ? 9.476 -28.027 -51.011 1.00 28.58 101 ASP A N 1
ATOM 793 C CA . ASP A 1 101 ? 9.331 -28.202 -52.447 1.00 28.58 101 ASP A CA 1
ATOM 794 C C . ASP A 1 101 ? 9.135 -26.799 -53.057 1.00 28.58 101 ASP A C 1
ATOM 796 O O . ASP A 1 101 ? 8.468 -25.932 -52.478 1.00 28.58 101 ASP A O 1
ATOM 800 N N . ALA A 1 102 ? 9.757 -26.573 -54.208 1.00 39.47 102 ALA A N 1
ATOM 801 C CA . ALA A 1 102 ? 9.492 -25.434 -55.064 1.00 39.47 102 ALA A CA 1
ATOM 802 C C . ALA A 1 102 ? 8.450 -25.857 -56.100 1.00 39.47 102 ALA A C 1
ATOM 804 O O . ALA A 1 102 ? 8.768 -26.700 -56.930 1.00 39.47 102 ALA A O 1
ATOM 805 N N . THR A 1 103 ? 7.279 -25.215 -56.130 1.00 29.77 103 THR A N 1
ATOM 806 C CA . THR A 1 103 ? 6.466 -25.163 -57.352 1.00 29.77 103 THR A CA 1
ATOM 807 C C . THR A 1 103 ? 5.743 -23.818 -57.461 1.00 29.77 103 THR A C 1
ATOM 809 O O . THR A 1 103 ? 4.873 -23.469 -56.663 1.00 29.77 103 THR A O 1
ATOM 812 N N . GLU A 1 104 ? 6.174 -23.056 -58.459 1.00 32.66 104 GLU A N 1
ATOM 813 C CA . GLU A 1 104 ? 5.573 -21.845 -59.010 1.00 32.66 104 GLU A CA 1
ATOM 814 C C . GLU A 1 104 ? 4.508 -22.247 -60.061 1.00 32.66 104 GLU A C 1
ATOM 816 O O . GLU A 1 104 ? 4.665 -23.266 -60.725 1.00 32.66 104 GLU A O 1
ATOM 821 N N . GLU A 1 105 ? 3.461 -21.422 -60.207 1.00 31.53 105 GLU A N 1
ATOM 822 C CA . GLU A 1 105 ? 2.452 -21.379 -61.293 1.00 31.53 105 GLU A CA 1
ATOM 823 C C . GLU A 1 105 ? 1.443 -22.535 -61.510 1.00 31.53 105 GLU A C 1
ATOM 825 O O . GLU A 1 105 ? 1.802 -23.626 -61.940 1.00 31.53 105 GLU A O 1
ATOM 830 N N . ALA A 1 106 ? 0.136 -22.214 -61.376 1.00 35.06 106 ALA A N 1
ATOM 831 C CA . ALA A 1 106 ? -0.901 -22.444 -62.408 1.00 35.06 106 ALA A CA 1
ATOM 832 C C . ALA A 1 106 ? -2.337 -22.015 -61.973 1.00 35.06 106 ALA A C 1
ATOM 834 O O . ALA A 1 106 ? -2.971 -22.670 -61.154 1.00 35.06 106 ALA A O 1
ATOM 835 N N . VAL A 1 107 ? -2.829 -20.945 -62.624 1.00 38.03 107 VAL A N 1
ATOM 836 C CA . VAL A 1 107 ? -4.194 -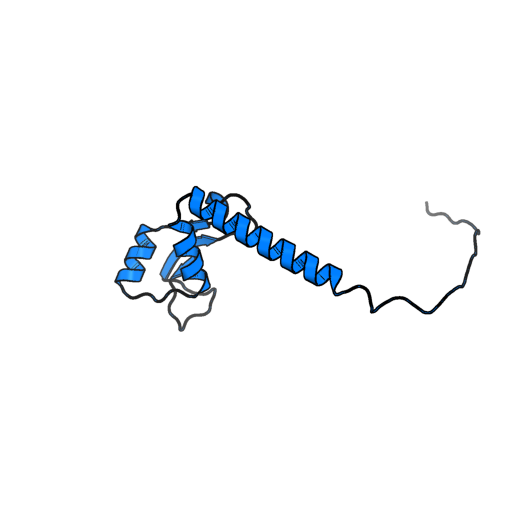20.661 -63.158 1.00 38.03 107 VAL A CA 1
ATOM 837 C C . VAL A 1 107 ? -5.488 -20.686 -62.298 1.00 38.03 107 VAL A C 1
ATOM 839 O O . VAL A 1 107 ? -5.987 -21.731 -61.907 1.00 38.03 107 VAL A O 1
ATOM 842 N N . GLU A 1 108 ? -6.090 -19.484 -62.19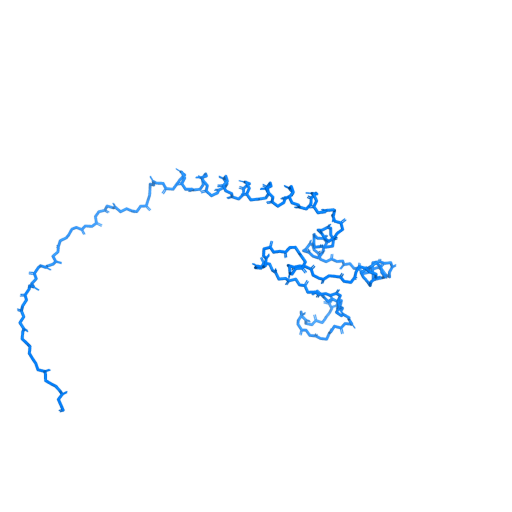9 1.00 37.44 108 GLU A N 1
ATOM 843 C CA . GLU A 1 108 ? -7.409 -19.075 -62.763 1.00 37.44 108 GLU A CA 1
ATOM 844 C C . GLU A 1 108 ? -8.750 -19.610 -62.192 1.00 37.44 108 GLU A C 1
ATOM 846 O O . GLU A 1 108 ? -8.958 -20.804 -62.011 1.00 37.44 108 GLU A O 1
ATOM 851 N N . GLY A 1 109 ? -9.713 -18.684 -62.012 1.00 36.75 109 GLY A N 1
ATOM 852 C CA . GLY A 1 109 ? -11.150 -18.947 -61.797 1.00 36.75 109 GLY A CA 1
ATOM 853 C C . GLY A 1 109 ? -11.771 -18.067 -60.699 1.00 36.75 109 GLY A C 1
ATOM 854 O O . GLY A 1 109 ? -11.714 -18.415 -59.527 1.00 36.75 109 GLY A O 1
ATOM 855 N N . ASP A 1 110 ? -12.149 -16.819 -60.983 1.00 37.47 110 ASP A N 1
ATOM 856 C CA . ASP A 1 110 ? -13.506 -16.399 -61.396 1.00 37.47 110 ASP A CA 1
ATOM 857 C C . ASP A 1 110 ? -14.564 -16.486 -60.273 1.00 37.47 110 ASP A C 1
ATOM 859 O O . ASP A 1 110 ? -14.919 -17.565 -59.807 1.00 37.47 110 ASP A O 1
ATOM 863 N N . ALA A 1 111 ? -15.069 -15.324 -59.842 1.00 43.00 111 ALA A N 1
ATOM 864 C CA . ALA A 1 111 ? -16.363 -15.204 -59.171 1.00 43.00 111 ALA A CA 1
ATOM 865 C C . ALA A 1 111 ? -16.892 -13.771 -59.329 1.00 43.00 111 ALA A C 1
ATOM 867 O O . ALA A 1 111 ? -16.602 -12.874 -58.530 1.00 43.00 111 ALA A O 1
ATOM 868 N N . LYS A 1 112 ? -17.665 -13.576 -60.397 1.00 36.72 112 LYS A N 1
ATOM 869 C CA . LYS A 1 112 ? -18.807 -12.663 -60.393 1.00 36.72 112 LYS A CA 1
ATOM 870 C C . LYS A 1 112 ? -20.054 -13.433 -59.969 1.00 36.72 112 LYS A C 1
ATOM 872 O O . LYS A 1 112 ? -20.180 -14.602 -60.389 1.00 36.72 112 LYS A O 1
#

Secondary structure (DSSP, 8-state):
-EE--TTS-TTS--SEE-EEE-TT-SSHHHHEEE-HHHHHHHHHTT----HHHHHHHHHHHS-HHHHHHHHHHHHHHHHHHHHHHHHT--SSS-------------------